Protein AF-A0A486XPJ8-F1 (afdb_monomer_lite)

Secondary structure (DSSP, 8-state):
--HHHHHHHHHHHHHHHHTT----HHHHHHHHHHHHHHHHHHHT-S-HHHHHHHHHHHHHHHHHHHHHHHHHHHHHT--HHHHHHHHH-GGGS-HHHHHHHHHHHHHHHHHHHHHHHHHHHHHS----------------------

Structure (mmCIF, N/CA/C/O backbone):
data_AF-A0A486XPJ8-F1
#
_entry.id   AF-A0A486XPJ8-F1
#
loop_
_atom_site.group_PDB
_atom_site.id
_atom_site.type_symbol
_atom_site.label_atom_id
_atom_site.label_alt_id
_atom_site.label_comp_id
_atom_site.label_asym_id
_atom_site.label_entity_id
_atom_site.label_seq_id
_atom_site.pdbx_PDB_ins_code
_atom_site.Cartn_x
_atom_site.Cartn_y
_atom_site.Cartn_z
_atom_site.occupancy
_atom_site.B_iso_or_equiv
_atom_site.auth_seq_id
_atom_site.auth_comp_id
_atom_site.auth_asym_id
_atom_site.auth_atom_id
_atom_site.pdbx_PDB_model_num
ATOM 1 N N . MET A 1 1 ? -3.575 -7.584 -18.440 1.00 65.81 1 MET A N 1
ATOM 2 C CA . MET A 1 1 ? -3.796 -6.406 -17.587 1.00 65.81 1 MET A CA 1
ATOM 3 C C . MET A 1 1 ? -2.500 -5.615 -17.529 1.00 65.81 1 MET A C 1
ATOM 5 O O . MET A 1 1 ? -1.444 -6.205 -17.283 1.00 65.81 1 MET A O 1
ATOM 9 N N . SER A 1 2 ? -2.566 -4.337 -17.886 1.00 83.31 2 SER A N 1
ATOM 10 C CA . SER A 1 2 ? -1.445 -3.395 -17.841 1.00 83.31 2 SER A CA 1
ATOM 11 C C . SER A 1 2 ? -1.177 -2.932 -16.407 1.00 83.31 2 SER A C 1
ATOM 13 O O . SER A 1 2 ? -2.075 -2.964 -15.570 1.00 83.31 2 SER A O 1
ATOM 15 N N . LEU A 1 3 ? 0.044 -2.464 -16.129 1.00 81.75 3 LEU A N 1
ATOM 16 C CA . LEU A 1 3 ? 0.409 -1.949 -14.803 1.00 81.75 3 LEU A CA 1
ATOM 17 C C . LEU A 1 3 ? -0.470 -0.752 -14.388 1.00 81.75 3 LEU A C 1
ATOM 19 O O . LEU A 1 3 ? -0.813 -0.600 -13.221 1.00 81.75 3 LEU A O 1
ATOM 23 N N . LYS A 1 4 ? -0.902 0.053 -15.365 1.00 84.62 4 LYS A N 1
ATOM 24 C CA . LYS A 1 4 ? -1.815 1.181 -15.153 1.00 84.62 4 LYS A CA 1
ATOM 25 C C . LYS A 1 4 ? -3.211 0.739 -14.713 1.00 84.62 4 LYS A C 1
ATOM 27 O O . LYS A 1 4 ? -3.784 1.342 -13.813 1.00 84.62 4 LYS A O 1
ATOM 32 N N . GLU A 1 5 ? -3.753 -0.306 -15.334 1.00 87.50 5 GLU A N 1
ATOM 33 C CA . GLU A 1 5 ? -5.052 -0.868 -14.940 1.00 87.50 5 GLU A CA 1
ATOM 34 C C . GLU A 1 5 ? -4.993 -1.444 -13.520 1.00 87.50 5 GLU A C 1
ATOM 36 O O . GLU A 1 5 ? -5.915 -1.234 -12.739 1.00 87.50 5 GLU A O 1
ATOM 41 N N . GLU A 1 6 ? -3.894 -2.111 -13.159 1.00 85.50 6 GLU A N 1
ATOM 42 C CA . GLU A 1 6 ? -3.689 -2.624 -11.797 1.00 85.50 6 GLU A CA 1
ATOM 43 C C . GLU A 1 6 ? -3.560 -1.492 -10.770 1.00 85.50 6 GLU A C 1
ATOM 45 O O . GLU A 1 6 ? -4.169 -1.556 -9.706 1.00 85.50 6 GLU A O 1
ATOM 50 N N . CYS A 1 7 ? -2.835 -0.421 -11.109 1.00 86.88 7 CYS A N 1
ATOM 51 C CA . CYS A 1 7 ? -2.720 0.787 -10.289 1.00 86.88 7 CYS A CA 1
ATOM 52 C C . CYS A 1 7 ? -4.092 1.423 -10.001 1.00 86.88 7 CYS A C 1
ATOM 54 O O . CYS A 1 7 ? -4.377 1.819 -8.868 1.00 86.88 7 CYS A O 1
ATOM 56 N N . GLN A 1 8 ? -4.954 1.505 -11.020 1.00 88.50 8 GLN A N 1
ATOM 57 C CA . GLN A 1 8 ? -6.312 2.037 -10.879 1.00 88.50 8 GLN A CA 1
ATOM 58 C C . GLN A 1 8 ? -7.195 1.122 -10.034 1.00 88.50 8 GLN A C 1
ATOM 60 O O . GLN A 1 8 ? -7.828 1.600 -9.102 1.00 88.50 8 GLN A O 1
ATOM 65 N N . GLN A 1 9 ? -7.184 -0.188 -10.289 1.00 88.44 9 GLN A N 1
ATOM 66 C CA . GLN A 1 9 ? -7.954 -1.143 -9.485 1.00 88.44 9 GLN A CA 1
ATOM 67 C C . GLN A 1 9 ? -7.555 -1.110 -8.011 1.00 88.44 9 GLN A C 1
ATOM 69 O O . GLN A 1 9 ? -8.418 -1.148 -7.135 1.00 88.44 9 GLN A O 1
ATOM 74 N N . LEU A 1 10 ? -6.254 -1.016 -7.738 1.00 87.94 10 LEU A N 1
ATOM 75 C CA . LEU A 1 10 ? -5.750 -0.929 -6.378 1.00 87.94 10 LEU A CA 1
ATOM 76 C C . LEU A 1 10 ? -6.178 0.384 -5.703 1.00 87.94 10 LEU A C 1
ATOM 78 O O . LEU A 1 10 ? -6.624 0.363 -4.558 1.00 87.94 10 LEU A O 1
ATOM 82 N N . SER A 1 11 ? -6.106 1.506 -6.426 1.00 88.75 11 SER A N 1
ATOM 83 C CA . SER A 1 11 ? -6.591 2.804 -5.935 1.00 88.75 11 SER A CA 1
ATOM 84 C C . SER A 1 11 ? -8.091 2.768 -5.629 1.00 88.75 11 SER A C 1
ATOM 86 O O . SER A 1 11 ? -8.510 3.209 -4.564 1.00 88.75 11 SER A O 1
ATOM 88 N N . ASP A 1 12 ? -8.894 2.182 -6.518 1.00 89.81 12 ASP A N 1
ATOM 89 C CA . ASP A 1 12 ? -10.340 2.051 -6.332 1.00 89.81 12 ASP A CA 1
ATOM 90 C C . ASP A 1 12 ? -10.680 1.211 -5.096 1.00 89.81 12 ASP A C 1
ATOM 92 O O . ASP A 1 12 ? -11.645 1.503 -4.392 1.00 89.81 12 ASP A O 1
ATOM 96 N N . LEU A 1 13 ? -9.906 0.160 -4.812 1.00 88.00 13 LEU A N 1
ATOM 97 C CA . LEU A 1 13 ? -10.116 -0.670 -3.627 1.00 88.00 13 LEU A CA 1
ATOM 98 C C . LEU A 1 13 ? -9.824 0.080 -2.330 1.00 88.00 13 LEU A C 1
ATOM 100 O O . LEU A 1 13 ? -10.617 -0.023 -1.393 1.00 88.00 13 LEU A O 1
ATOM 104 N N . PHE A 1 14 ? -8.728 0.842 -2.277 1.00 86.19 14 PHE A N 1
ATOM 105 C CA . PHE A 1 14 ? -8.427 1.685 -1.119 1.00 86.19 14 PHE A CA 1
ATOM 106 C C . PHE A 1 14 ? -9.503 2.745 -0.905 1.00 86.19 14 PHE A C 1
ATOM 108 O O . PHE A 1 14 ? -9.981 2.908 0.218 1.00 86.19 14 PHE A O 1
ATOM 115 N N . HIS A 1 15 ? -9.963 3.372 -1.985 1.00 89.56 15 HIS A N 1
ATOM 116 C CA . HIS A 1 15 ? -11.000 4.385 -1.908 1.00 89.56 15 HIS A CA 1
ATOM 117 C C . HIS A 1 15 ? -12.322 3.821 -1.373 1.00 89.56 15 HIS A C 1
ATOM 119 O O . HIS A 1 15 ? -12.897 4.358 -0.430 1.00 89.56 15 HIS A O 1
ATOM 125 N N . ARG A 1 16 ? -12.772 2.672 -1.895 1.00 89.25 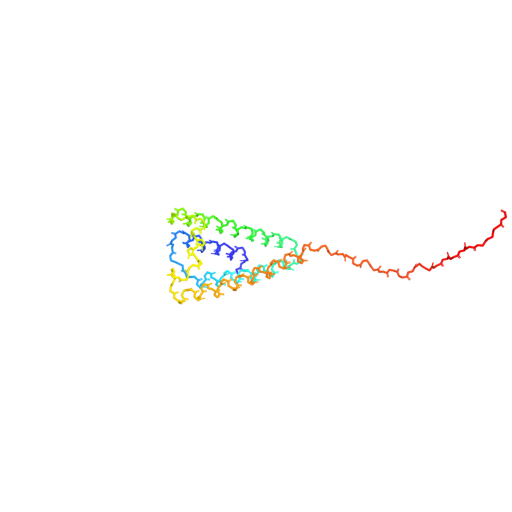16 ARG A N 1
ATOM 126 C CA . ARG A 1 16 ? -13.979 1.989 -1.392 1.00 89.25 16 ARG A CA 1
ATOM 127 C C . ARG A 1 16 ? -13.868 1.637 0.088 1.00 89.25 16 ARG A C 1
ATOM 129 O O . ARG A 1 16 ? -14.842 1.775 0.826 1.00 89.25 16 ARG A O 1
ATOM 136 N N . ALA A 1 17 ? -12.690 1.194 0.525 1.00 85.88 17 ALA A N 1
ATOM 137 C CA . ALA A 1 17 ? -12.434 0.917 1.933 1.00 85.88 17 ALA A CA 1
ATOM 138 C C . ALA A 1 17 ? -12.551 2.186 2.789 1.00 85.88 17 ALA A C 1
ATOM 140 O O . ALA A 1 17 ? -13.167 2.154 3.853 1.00 85.88 17 ALA A O 1
ATOM 141 N N . ALA A 1 18 ? -12.005 3.307 2.308 1.00 86.50 18 ALA A N 1
ATOM 142 C CA . ALA A 1 18 ? -12.078 4.604 2.974 1.00 86.50 18 ALA A CA 1
ATOM 143 C C . ALA A 1 18 ? -13.510 5.162 3.044 1.00 86.50 18 ALA A C 1
ATOM 145 O O . ALA A 1 18 ? -13.870 5.803 4.026 1.00 86.50 18 ALA A O 1
ATOM 146 N N . GLU A 1 19 ? -14.355 4.855 2.058 1.00 89.62 19 GLU A N 1
ATOM 147 C CA . GLU A 1 19 ? -15.795 5.152 2.080 1.00 89.62 19 GLU A CA 1
ATOM 148 C C . GLU A 1 19 ? -16.603 4.238 3.027 1.00 89.62 19 GLU A C 1
ATOM 150 O O . GLU A 1 19 ? -17.824 4.371 3.135 1.00 89.62 19 GLU A O 1
ATOM 155 N N . GLY A 1 20 ? -15.953 3.294 3.715 1.00 81.81 20 GLY A N 1
ATOM 156 C CA . GLY A 1 20 ? -16.600 2.373 4.650 1.00 81.81 20 GLY A CA 1
ATOM 157 C C . GLY A 1 20 ? -17.295 1.187 3.979 1.00 81.81 20 GLY A C 1
ATOM 158 O O . GLY A 1 20 ? -18.106 0.507 4.615 1.00 81.81 20 GLY A O 1
ATOM 159 N N . GLN A 1 21 ? -17.000 0.913 2.705 1.00 86.69 21 GLN A N 1
ATOM 160 C CA . GLN A 1 21 ? -17.503 -0.283 2.035 1.00 86.69 21 GLN A CA 1
ATOM 161 C C . GLN A 1 21 ? -16.780 -1.532 2.552 1.00 86.69 21 GLN A C 1
ATOM 163 O O . GLN A 1 21 ? -15.594 -1.506 2.885 1.00 86.69 21 GLN A O 1
ATOM 168 N N . SER A 1 22 ? -17.495 -2.658 2.590 1.00 82.56 22 SER A N 1
ATOM 169 C CA . SER A 1 22 ? -16.883 -3.943 2.925 1.00 82.56 22 SER A CA 1
ATOM 170 C C . SER A 1 22 ? -15.898 -4.343 1.829 1.00 82.56 22 SER A C 1
ATOM 172 O O . SER A 1 22 ? -16.273 -4.485 0.664 1.00 82.56 22 SER A O 1
ATOM 174 N N . ILE A 1 23 ? -14.642 -4.525 2.223 1.00 83.38 23 ILE A N 1
ATOM 175 C CA . ILE A 1 23 ? -13.564 -4.997 1.362 1.00 83.38 23 ILE A CA 1
ATOM 176 C C . ILE A 1 23 ? -12.939 -6.262 1.946 1.00 83.38 23 ILE A C 1
ATOM 178 O O . ILE A 1 23 ? -12.892 -6.451 3.164 1.00 83.38 23 ILE A O 1
ATOM 182 N N . ASP A 1 24 ? -12.426 -7.118 1.069 1.00 83.75 24 ASP A N 1
ATOM 183 C CA . ASP A 1 24 ? -11.590 -8.242 1.470 1.00 83.75 24 ASP A CA 1
ATOM 184 C C . ASP A 1 24 ? -10.148 -7.749 1.659 1.00 83.75 24 ASP A C 1
ATOM 186 O O . ASP A 1 24 ? -9.422 -7.491 0.696 1.00 83.75 24 ASP A O 1
ATOM 190 N N . LEU A 1 25 ? -9.733 -7.609 2.920 1.00 78.06 25 LEU A N 1
ATOM 191 C CA . LEU A 1 25 ? -8.383 -7.171 3.272 1.00 78.06 25 LEU A CA 1
ATOM 192 C C . LEU A 1 25 ? -7.307 -8.093 2.687 1.00 78.06 25 LEU A C 1
ATOM 194 O O . LEU A 1 25 ? -6.284 -7.600 2.216 1.00 78.06 25 LEU A O 1
ATOM 198 N N . GLN A 1 26 ? -7.527 -9.411 2.666 1.00 82.19 26 GLN A N 1
ATOM 199 C CA . GLN A 1 26 ? -6.552 -10.349 2.105 1.00 82.19 26 GLN A CA 1
ATOM 200 C C . GLN A 1 26 ? -6.400 -10.143 0.601 1.00 82.19 26 GLN A C 1
ATOM 202 O O . GLN A 1 26 ? -5.277 -10.149 0.092 1.00 82.19 26 GLN A O 1
ATOM 207 N N . GLN A 1 27 ? -7.507 -9.895 -0.102 1.00 83.88 27 GLN A N 1
ATOM 208 C CA . GLN A 1 27 ? -7.473 -9.560 -1.522 1.00 83.88 27 GLN A CA 1
ATOM 209 C C . GLN A 1 27 ? -6.707 -8.255 -1.774 1.00 83.88 27 GLN A C 1
ATOM 211 O O . GLN A 1 27 ? -5.843 -8.222 -2.653 1.00 83.88 27 GLN A O 1
ATOM 216 N N . VAL A 1 28 ? -6.981 -7.201 -1.000 1.00 83.81 28 VAL A N 1
ATOM 217 C CA . VAL A 1 28 ? -6.287 -5.908 -1.128 1.00 83.81 28 VAL A CA 1
ATOM 218 C C . VAL A 1 28 ? -4.786 -6.074 -0.896 1.00 83.81 28 VAL A C 1
ATOM 220 O O . VAL A 1 28 ? -3.979 -5.572 -1.683 1.00 83.81 28 VAL A O 1
ATOM 223 N N . PHE A 1 29 ? -4.390 -6.836 0.126 1.00 84.12 29 PHE A N 1
ATOM 224 C CA . PHE A 1 29 ? -2.981 -7.119 0.391 1.00 84.12 29 PHE A CA 1
ATOM 225 C C . PHE A 1 29 ? -2.326 -7.928 -0.731 1.00 84.12 29 PHE A C 1
ATOM 227 O O . PHE A 1 29 ? -1.239 -7.568 -1.185 1.00 84.12 29 PHE A O 1
ATOM 234 N N . ALA A 1 30 ? -2.981 -8.981 -1.223 1.00 85.44 30 ALA A N 1
ATOM 23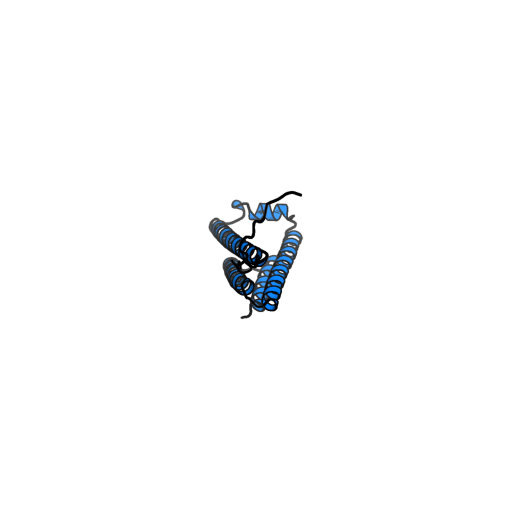5 C CA . ALA A 1 30 ? -2.455 -9.797 -2.313 1.00 85.44 30 ALA A CA 1
ATOM 236 C C . ALA A 1 30 ? -2.253 -8.974 -3.596 1.00 85.44 30 ALA A C 1
ATOM 238 O O . ALA A 1 30 ? -1.195 -9.055 -4.224 1.00 85.44 30 ALA A O 1
ATOM 239 N N . GLN A 1 31 ? -3.228 -8.134 -3.949 1.00 86.44 31 GLN A N 1
ATOM 240 C CA . GLN A 1 31 ? -3.138 -7.260 -5.117 1.00 86.44 31 GLN A CA 1
ATOM 241 C C . GLN A 1 31 ? -2.078 -6.169 -4.948 1.00 86.44 31 GLN A C 1
ATOM 243 O O . GLN A 1 31 ? -1.343 -5.894 -5.893 1.00 86.44 31 GLN A O 1
ATOM 248 N N . SER A 1 32 ? -1.932 -5.611 -3.742 1.00 85.19 32 SER A N 1
ATOM 249 C CA . SER A 1 32 ? -0.862 -4.655 -3.429 1.00 85.19 32 SER A CA 1
ATOM 250 C C . SER A 1 32 ? 0.519 -5.272 -3.653 1.00 85.19 32 SER A C 1
ATOM 252 O O . SER A 1 32 ? 1.360 -4.688 -4.333 1.00 85.19 32 SER A O 1
ATOM 254 N N . LEU A 1 33 ? 0.754 -6.477 -3.122 1.00 85.69 33 LEU A N 1
ATOM 255 C CA . LEU A 1 33 ? 2.033 -7.176 -3.277 1.00 85.69 33 LEU A CA 1
ATOM 256 C C . LEU A 1 33 ? 2.320 -7.516 -4.741 1.00 85.69 33 LEU A C 1
ATOM 258 O O . LEU A 1 33 ? 3.432 -7.288 -5.216 1.00 85.69 33 LEU A O 1
ATOM 262 N N . GLN A 1 34 ? 1.317 -8.010 -5.470 1.00 87.25 34 GLN A N 1
ATOM 263 C CA . GLN A 1 34 ? 1.451 -8.293 -6.897 1.00 87.25 34 GLN A CA 1
ATOM 264 C C . GLN A 1 34 ? 1.802 -7.026 -7.686 1.00 87.25 34 GLN A C 1
ATOM 266 O O . GLN A 1 34 ? 2.715 -7.056 -8.513 1.00 87.25 34 GLN A O 1
ATOM 271 N N . PHE A 1 35 ? 1.115 -5.916 -7.411 1.00 87.25 35 PHE A N 1
ATOM 272 C CA . PHE A 1 35 ? 1.392 -4.635 -8.046 1.00 87.25 35 PHE A CA 1
ATOM 273 C C . PHE A 1 35 ? 2.830 -4.175 -7.774 1.00 87.25 35 PHE A C 1
ATOM 275 O O . PHE A 1 35 ? 3.548 -3.840 -8.715 1.00 87.25 35 PHE A O 1
ATOM 282 N N . PHE A 1 36 ? 3.292 -4.216 -6.518 1.00 85.38 36 PHE A N 1
ATOM 283 C CA . PHE A 1 36 ? 4.657 -3.807 -6.174 1.00 85.38 36 PHE A CA 1
ATOM 284 C C . PHE A 1 36 ? 5.72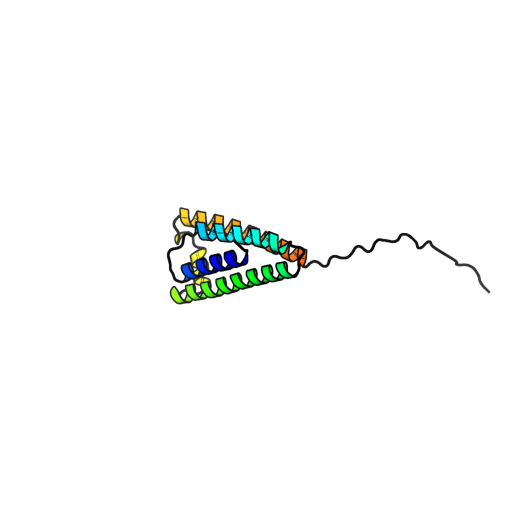6 -4.683 -6.831 1.00 85.38 36 PHE A C 1
ATOM 286 O O . PHE A 1 36 ? 6.737 -4.157 -7.296 1.00 85.38 36 PHE A O 1
ATOM 293 N N . GLU A 1 37 ? 5.512 -5.996 -6.930 1.00 85.75 37 GLU A N 1
ATOM 294 C CA . GLU A 1 37 ? 6.442 -6.875 -7.644 1.00 85.75 37 GLU A CA 1
ATOM 295 C C . GLU A 1 37 ? 6.501 -6.550 -9.140 1.00 85.75 37 GLU A C 1
ATOM 297 O O . GLU A 1 37 ? 7.591 -6.444 -9.704 1.00 85.75 37 GLU A O 1
ATOM 302 N N . ARG A 1 38 ? 5.360 -6.300 -9.794 1.00 86.06 38 ARG A N 1
ATOM 303 C CA . ARG A 1 38 ? 5.358 -5.887 -11.208 1.00 86.06 38 ARG A CA 1
ATOM 304 C C . ARG A 1 38 ? 5.992 -4.511 -11.400 1.00 86.06 38 ARG A C 1
ATOM 306 O O . ARG A 1 38 ? 6.781 -4.332 -12.326 1.00 86.06 38 ARG A O 1
ATOM 313 N N . LEU A 1 39 ? 5.727 -3.574 -10.494 1.00 84.88 39 LEU A N 1
ATOM 314 C CA . LEU A 1 39 ? 6.346 -2.253 -10.492 1.00 84.88 39 LEU A CA 1
ATOM 315 C C . LEU A 1 39 ? 7.875 -2.345 -10.363 1.00 84.88 39 LEU A C 1
ATOM 317 O O . LEU A 1 39 ? 8.591 -1.657 -11.087 1.00 84.88 39 LEU A O 1
ATOM 321 N N . LYS A 1 40 ? 8.394 -3.237 -9.506 1.00 83.19 40 LYS A N 1
ATOM 322 C CA . LYS A 1 40 ? 9.839 -3.513 -9.390 1.00 83.19 40 LYS A CA 1
ATOM 323 C C . LYS A 1 40 ? 10.447 -3.983 -10.713 1.00 83.19 40 LYS A C 1
ATOM 325 O O . LYS A 1 40 ? 11.588 -3.623 -10.999 1.00 83.19 40 LYS A O 1
ATOM 330 N N . VAL A 1 41 ? 9.729 -4.791 -11.497 1.00 83.44 41 VAL A N 1
ATOM 331 C CA . VAL A 1 41 ? 10.199 -5.244 -12.817 1.00 83.44 41 VAL A CA 1
ATOM 332 C C . VAL A 1 41 ? 10.244 -4.078 -13.804 1.00 83.44 41 VAL A C 1
ATOM 334 O O . VAL A 1 41 ? 11.287 -3.848 -14.406 1.00 83.44 41 VAL A O 1
ATOM 337 N N . GLU A 1 42 ? 9.165 -3.302 -13.912 1.00 81.94 42 GLU A N 1
ATOM 338 C CA . GLU A 1 42 ? 9.082 -2.169 -14.850 1.00 81.94 42 GLU A CA 1
ATOM 339 C C . GLU A 1 42 ? 10.078 -1.046 -14.510 1.00 81.94 42 GLU A C 1
ATOM 341 O O . GLU A 1 42 ? 10.596 -0.373 -15.396 1.00 81.94 42 GLU A O 1
ATOM 346 N N . LEU A 1 43 ? 10.427 -0.861 -13.233 1.00 78.06 43 LEU A N 1
ATOM 347 C CA . LEU A 1 43 ? 11.457 0.105 -12.838 1.00 78.06 43 LEU A CA 1
ATOM 348 C C . LEU A 1 43 ? 12.871 -0.310 -13.261 1.00 78.06 43 LEU A C 1
ATOM 350 O O . LEU A 1 43 ? 13.715 0.556 -13.491 1.00 78.06 43 LEU A O 1
ATOM 354 N N . LYS A 1 44 ? 13.132 -1.616 -13.380 1.00 76.81 44 LYS A N 1
ATOM 355 C CA . LYS A 1 44 ? 14.412 -2.154 -13.865 1.00 76.81 44 LYS A CA 1
ATOM 356 C C . LYS A 1 44 ? 14.526 -2.138 -15.390 1.00 76.81 44 LYS A C 1
ATOM 358 O O . LYS A 1 44 ? 15.595 -2.459 -15.902 1.00 76.81 44 LYS A O 1
ATOM 363 N N . GLU A 1 45 ? 13.460 -1.772 -16.097 1.00 73.69 45 GLU A N 1
ATOM 364 C CA . GLU A 1 45 ? 13.438 -1.694 -17.554 1.00 73.69 45 GLU A CA 1
ATOM 365 C C . GLU A 1 45 ? 14.426 -0.637 -18.069 1.00 73.69 45 GLU A C 1
ATOM 367 O O . GLU A 1 45 ? 14.614 0.425 -17.459 1.00 73.69 45 GLU A O 1
ATOM 372 N N . GLU A 1 46 ? 15.074 -0.924 -19.198 1.00 68.19 46 GLU A N 1
ATOM 373 C CA . GLU A 1 46 ? 16.068 -0.028 -19.798 1.00 68.19 46 GLU A CA 1
ATOM 374 C C . GLU A 1 46 ? 15.413 1.175 -20.488 1.00 68.19 46 GLU A C 1
ATOM 376 O O . GLU A 1 46 ? 16.032 2.236 -20.568 1.00 68.19 46 GLU A O 1
ATOM 381 N N . ASP A 1 47 ? 14.152 1.041 -20.920 1.00 80.62 47 ASP A N 1
ATOM 382 C CA . ASP A 1 47 ? 13.366 2.117 -21.528 1.00 80.62 47 ASP A CA 1
ATOM 383 C C . ASP A 1 47 ? 13.063 3.241 -20.508 1.00 80.62 47 ASP A C 1
ATOM 385 O O . ASP A 1 47 ? 12.245 3.059 -19.593 1.00 80.62 47 ASP A O 1
ATOM 389 N N . PRO A 1 48 ? 13.649 4.446 -20.678 1.00 79.12 48 PRO A N 1
ATOM 390 C CA . PRO A 1 48 ? 13.440 5.567 -19.767 1.00 79.12 48 PRO A CA 1
ATOM 391 C C . PRO A 1 48 ? 11.981 6.022 -19.689 1.00 79.12 48 PRO A C 1
ATOM 393 O O . PRO A 1 48 ? 11.550 6.514 -18.646 1.00 79.12 48 PRO A O 1
ATOM 396 N N . LYS A 1 49 ? 11.208 5.860 -20.772 1.00 81.56 49 LYS A N 1
ATOM 397 C CA . LYS A 1 49 ? 9.810 6.291 -20.812 1.00 81.56 49 LYS A CA 1
ATOM 398 C C . LYS A 1 49 ? 8.942 5.398 -19.930 1.00 81.56 49 LYS A C 1
ATOM 400 O O . LYS A 1 49 ? 8.203 5.911 -19.092 1.00 81.56 49 LYS A O 1
ATOM 405 N N . ARG A 1 50 ? 9.079 4.076 -20.063 1.00 79.00 50 ARG A N 1
ATOM 406 C CA . ARG A 1 50 ? 8.368 3.102 -19.214 1.00 79.00 50 ARG A CA 1
ATOM 407 C C . ARG A 1 50 ? 8.747 3.243 -17.749 1.00 79.00 50 ARG A C 1
ATOM 409 O O . ARG A 1 50 ? 7.879 3.231 -16.880 1.00 79.00 50 ARG A O 1
ATOM 416 N N . ARG A 1 51 ? 10.029 3.482 -17.476 1.00 82.19 51 ARG A N 1
ATOM 417 C CA . ARG A 1 51 ? 10.504 3.767 -16.121 1.00 82.19 51 ARG A CA 1
ATOM 418 C C . ARG A 1 51 ? 9.850 5.018 -15.536 1.00 82.19 51 ARG A C 1
ATOM 420 O O . ARG A 1 51 ? 9.421 5.010 -14.386 1.00 82.19 51 ARG A O 1
ATOM 427 N N . GLN A 1 52 ? 9.756 6.096 -16.312 1.00 83.75 52 GLN A N 1
ATOM 428 C CA . GLN A 1 52 ? 9.126 7.331 -15.852 1.00 83.75 52 GLN A CA 1
ATOM 429 C C . GLN A 1 52 ? 7.618 7.161 -15.624 1.00 83.75 52 GLN A C 1
ATOM 431 O O . GLN A 1 52 ? 7.088 7.694 -14.651 1.00 83.75 52 GLN A O 1
ATOM 436 N N . GLU A 1 53 ? 6.942 6.372 -16.462 1.00 84.81 53 GLU A N 1
ATOM 437 C CA . GLU A 1 53 ? 5.544 5.977 -16.254 1.00 84.81 53 GLU A CA 1
ATOM 438 C C . GLU A 1 53 ? 5.376 5.164 -14.957 1.00 84.81 53 GLU A C 1
ATOM 440 O O . GLU A 1 53 ? 4.468 5.444 -14.175 1.00 84.81 53 GLU A O 1
ATOM 445 N N . ALA A 1 54 ? 6.282 4.226 -14.666 1.00 83.56 54 ALA A N 1
ATOM 446 C CA . ALA A 1 54 ? 6.290 3.465 -13.414 1.00 83.56 54 ALA A CA 1
ATOM 447 C C . ALA A 1 54 ? 6.465 4.362 -12.175 1.00 83.56 54 ALA A C 1
ATOM 449 O O . ALA A 1 54 ? 5.724 4.230 -11.200 1.00 83.56 54 ALA A O 1
ATOM 450 N N . ILE A 1 55 ? 7.388 5.328 -12.222 1.00 84.06 55 ILE A N 1
ATOM 451 C CA . ILE A 1 55 ? 7.571 6.308 -11.138 1.00 84.06 55 ILE A CA 1
ATOM 452 C C . ILE A 1 55 ? 6.314 7.171 -10.960 1.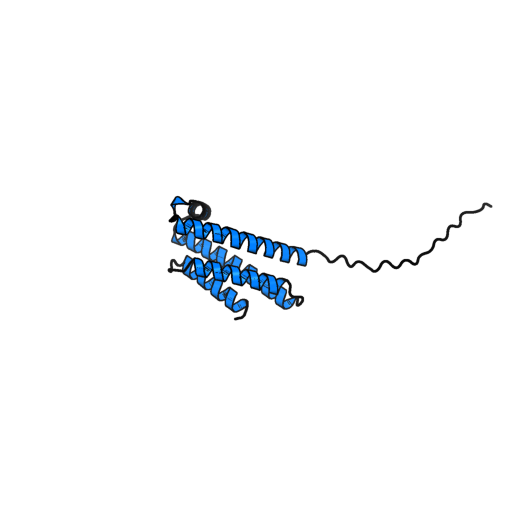00 84.06 55 ILE A C 1
ATOM 454 O O . ILE A 1 55 ? 5.901 7.430 -9.829 1.00 84.06 55 ILE A O 1
ATOM 458 N N . ALA A 1 56 ? 5.684 7.603 -12.055 1.00 86.69 56 ALA A N 1
ATOM 459 C CA . ALA A 1 56 ? 4.453 8.385 -11.994 1.00 86.69 56 ALA A CA 1
ATOM 460 C C . ALA A 1 56 ? 3.313 7.605 -11.317 1.00 86.69 56 ALA A C 1
ATOM 462 O O . ALA A 1 56 ? 2.641 8.160 -10.450 1.00 86.69 56 ALA A O 1
ATOM 463 N N . MET A 1 57 ? 3.154 6.316 -11.635 1.00 85.62 57 MET A N 1
ATOM 464 C CA . MET A 1 57 ? 2.155 5.450 -10.993 1.00 85.62 57 MET A CA 1
ATOM 465 C C . MET A 1 57 ? 2.411 5.274 -9.491 1.00 85.62 57 MET A C 1
ATOM 467 O O . MET A 1 57 ? 1.475 5.312 -8.695 1.00 85.62 57 MET A O 1
ATOM 471 N N . LEU A 1 58 ? 3.676 5.149 -9.074 1.00 83.69 58 LEU A N 1
ATOM 472 C CA . LEU A 1 58 ? 4.024 5.089 -7.652 1.00 83.69 58 LEU A CA 1
ATOM 473 C C . LEU A 1 58 ? 3.609 6.368 -6.910 1.00 83.69 58 LEU A C 1
ATOM 475 O O . LEU A 1 58 ? 3.045 6.302 -5.817 1.00 83.69 58 LEU A O 1
ATOM 479 N N . MET A 1 59 ? 3.870 7.534 -7.509 1.00 86.06 59 MET A N 1
ATOM 480 C CA . MET A 1 59 ? 3.454 8.816 -6.936 1.00 86.06 59 MET A CA 1
ATOM 481 C C . MET A 1 59 ? 1.930 8.958 -6.891 1.00 86.06 59 MET A C 1
ATOM 483 O O . MET A 1 59 ? 1.405 9.502 -5.923 1.00 86.06 59 MET A O 1
ATOM 487 N N . GLU A 1 60 ? 1.219 8.464 -7.905 1.00 87.94 60 GLU A N 1
ATOM 488 C CA . GLU A 1 60 ? -0.244 8.496 -7.958 1.00 87.94 60 GLU A CA 1
ATOM 489 C C . GLU A 1 60 ? -0.869 7.694 -6.810 1.00 87.94 60 GLU A C 1
ATOM 491 O O . GLU A 1 60 ? -1.682 8.238 -6.062 1.00 87.94 60 GLU A O 1
ATOM 496 N N . ILE A 1 61 ? -0.415 6.455 -6.586 1.00 86.00 61 ILE A N 1
ATOM 497 C CA . ILE A 1 61 ? -0.881 5.630 -5.459 1.00 86.00 61 ILE A CA 1
ATOM 498 C C . ILE A 1 61 ? -0.586 6.310 -4.127 1.00 86.00 61 ILE A C 1
ATOM 500 O O . ILE A 1 61 ? -1.461 6.377 -3.269 1.00 86.00 61 ILE A O 1
ATOM 504 N N . TYR A 1 62 ? 0.616 6.860 -3.953 1.00 85.75 62 TYR A N 1
ATOM 505 C CA . TYR A 1 62 ? 0.968 7.567 -2.723 1.00 85.75 62 TYR A CA 1
ATOM 506 C C . TYR A 1 62 ? 0.023 8.747 -2.443 1.00 85.75 62 TYR A C 1
ATOM 508 O O . TYR A 1 62 ? -0.446 8.923 -1.318 1.00 85.75 62 TYR A O 1
ATOM 516 N N . GLN A 1 63 ? -0.312 9.530 -3.473 1.00 89.38 63 GLN A N 1
ATOM 517 C CA . GLN A 1 63 ? -1.264 10.634 -3.343 1.00 89.38 63 GLN A CA 1
ATOM 518 C C . GLN A 1 63 ? -2.683 10.147 -3.028 1.00 89.38 63 GLN A C 1
ATOM 520 O O . GLN A 1 63 ? -3.373 10.788 -2.234 1.00 89.38 63 GLN A O 1
ATOM 525 N N . HIS A 1 64 ? -3.124 9.031 -3.613 1.00 89.00 64 HIS A N 1
ATOM 526 C CA . HIS A 1 64 ? -4.415 8.425 -3.279 1.00 89.00 64 HIS A CA 1
ATOM 527 C C . HIS A 1 64 ? -4.452 7.936 -1.832 1.00 89.00 64 HIS A C 1
ATOM 529 O O . HIS A 1 64 ? -5.361 8.321 -1.104 1.00 89.00 64 HIS A O 1
ATOM 535 N N . MET A 1 65 ? -3.417 7.235 -1.361 1.00 86.88 65 MET A N 1
ATOM 536 C CA . MET A 1 65 ? -3.352 6.780 0.033 1.00 86.88 65 MET A CA 1
ATOM 537 C C . MET A 1 65 ? -3.417 7.944 1.031 1.00 86.88 65 MET A C 1
ATOM 539 O O . MET A 1 65 ? -4.108 7.837 2.043 1.00 86.88 65 MET A O 1
ATOM 543 N N . ILE A 1 66 ? -2.755 9.076 0.752 1.00 89.94 66 ILE A N 1
ATOM 544 C CA . ILE A 1 66 ? -2.849 10.273 1.610 1.00 89.94 66 ILE A CA 1
ATOM 545 C C . ILE A 1 66 ? -4.280 10.816 1.638 1.00 89.94 66 ILE A C 1
ATOM 547 O O . ILE A 1 66 ? -4.781 11.179 2.701 1.00 89.94 66 ILE A O 1
ATOM 551 N N . LYS A 1 67 ? -4.936 10.910 0.476 1.00 92.44 67 LYS A N 1
ATOM 552 C CA . LYS A 1 67 ? -6.315 11.408 0.387 1.00 92.44 67 LYS A CA 1
ATOM 553 C C . LYS A 1 67 ? -7.283 10.495 1.131 1.00 92.44 67 LYS A C 1
ATOM 555 O O . LYS A 1 67 ? -8.075 10.989 1.924 1.00 92.44 67 LYS A O 1
ATOM 560 N N . ASP A 1 68 ? -7.169 9.190 0.927 1.00 90.00 68 ASP A N 1
ATOM 561 C CA . ASP A 1 68 ? -8.017 8.200 1.585 1.00 90.00 68 ASP A CA 1
ATOM 562 C C . ASP A 1 68 ? -7.777 8.179 3.101 1.00 90.00 68 ASP A C 1
ATOM 564 O O . ASP A 1 68 ? -8.727 8.109 3.874 1.00 90.00 68 ASP A O 1
ATOM 568 N N . THR A 1 69 ? -6.531 8.355 3.556 1.00 89.94 69 THR A N 1
ATOM 569 C CA . THR A 1 69 ? -6.221 8.498 4.992 1.00 89.94 69 THR A CA 1
ATOM 570 C C . THR A 1 69 ? -6.917 9.720 5.595 1.00 89.94 69 THR A C 1
ATOM 572 O O . THR A 1 69 ? -7.502 9.626 6.675 1.00 89.94 69 THR A O 1
ATOM 575 N N . LYS A 1 70 ? -6.914 10.858 4.888 1.00 92.25 70 LYS A N 1
ATOM 576 C CA . LYS A 1 70 ? -7.639 12.060 5.328 1.00 92.25 70 LYS A CA 1
ATOM 577 C C . LYS A 1 70 ? -9.144 11.833 5.364 1.00 92.25 70 LYS A C 1
ATOM 579 O O . LYS A 1 70 ? -9.778 12.206 6.344 1.00 92.25 70 LYS A O 1
ATOM 584 N N . LEU A 1 71 ? -9.696 11.171 4.350 1.00 92.50 71 LEU A N 1
ATOM 585 C CA . LEU A 1 71 ? -11.113 10.815 4.312 1.00 92.50 71 LEU A CA 1
ATOM 586 C C . LEU A 1 71 ? -11.498 9.916 5.497 1.00 92.50 71 LEU A C 1
ATOM 588 O O . LEU A 1 71 ? -12.517 10.151 6.144 1.00 92.50 71 LEU A O 1
ATOM 592 N N . ILE A 1 72 ? -10.666 8.927 5.833 1.00 90.00 72 ILE A N 1
ATOM 593 C CA . ILE A 1 72 ? -10.869 8.079 7.015 1.00 90.00 72 ILE A CA 1
ATOM 594 C C . ILE A 1 72 ? -10.859 8.928 8.290 1.00 90.00 72 ILE A C 1
ATOM 596 O O . ILE A 1 72 ? -11.727 8.754 9.140 1.00 90.00 72 ILE A O 1
ATOM 600 N N . CYS A 1 73 ? -9.928 9.873 8.431 1.00 91.75 73 CYS A N 1
ATOM 601 C CA . CYS A 1 73 ? -9.879 10.779 9.584 1.00 91.75 73 CYS A CA 1
ATOM 602 C C . CYS A 1 73 ? -11.154 11.634 9.694 1.00 91.75 73 CYS A C 1
ATOM 604 O O . CYS A 1 73 ? -11.780 11.690 10.752 1.00 91.75 73 CYS A O 1
ATOM 606 N N . GLU A 1 74 ? -11.589 12.243 8.589 1.00 92.38 74 GLU A N 1
ATOM 607 C CA . GLU A 1 74 ? -12.801 13.069 8.528 1.00 92.38 74 GLU A CA 1
ATOM 608 C C . GLU A 1 74 ? -14.067 12.275 8.874 1.00 92.38 74 GLU A C 1
ATOM 610 O O . GLU A 1 74 ? -14.914 12.752 9.630 1.00 92.38 74 GLU A O 1
ATOM 615 N N . THR A 1 75 ? -14.192 11.054 8.353 1.00 91.12 75 THR A N 1
ATOM 616 C CA . THR A 1 75 ? -15.381 10.208 8.546 1.00 91.12 75 THR A CA 1
ATOM 617 C C . THR A 1 75 ? -15.419 9.533 9.914 1.00 91.12 75 THR A C 1
ATOM 619 O O . THR A 1 75 ? -16.491 9.397 10.502 1.00 91.12 75 THR A O 1
ATOM 622 N N . SER A 1 76 ? -14.265 9.131 10.450 1.00 89.81 76 SER A N 1
ATOM 623 C CA . SER A 1 76 ? -14.156 8.513 11.779 1.00 89.81 76 SER A CA 1
ATOM 624 C C . SER A 1 76 ? -14.119 9.528 12.924 1.00 89.81 76 SER A C 1
ATOM 626 O O . SER A 1 76 ? -14.319 9.152 14.080 1.00 89.81 76 SER A O 1
ATOM 628 N N . GLY A 1 77 ? -13.852 10.804 12.626 1.00 92.69 77 GLY A N 1
ATOM 629 C CA . GLY A 1 77 ? -13.606 11.842 13.626 1.00 92.69 77 GLY A CA 1
ATOM 630 C C . GLY A 1 77 ? -12.279 11.672 14.375 1.00 92.69 77 GLY A C 1
ATOM 631 O O . GLY A 1 77 ? -12.096 12.289 15.425 1.00 92.69 77 GLY A O 1
ATOM 632 N N . MET A 1 78 ? -11.373 10.828 13.869 1.00 93.12 78 MET A N 1
ATOM 633 C CA . MET A 1 78 ? -10.038 10.617 14.429 1.00 93.12 78 MET A CA 1
ATOM 634 C C . MET A 1 78 ? -9.016 11.552 13.782 1.00 93.12 78 MET A C 1
ATOM 636 O O . MET A 1 78 ? -9.120 11.886 12.604 1.00 93.12 78 MET A O 1
ATOM 640 N N . THR A 1 79 ? -7.984 11.936 14.531 1.00 94.19 79 THR A N 1
ATOM 641 C CA . THR A 1 79 ? -6.767 12.516 13.942 1.00 94.19 79 THR A CA 1
ATOM 642 C C . THR A 1 79 ? -5.879 11.425 13.343 1.00 94.19 79 THR A C 1
ATOM 644 O O . THR A 1 79 ? -6.038 10.243 13.657 1.00 94.19 79 THR A O 1
ATOM 647 N N . GLU A 1 80 ? -4.897 11.807 12.525 1.00 90.38 80 GLU A N 1
ATOM 648 C CA . GLU A 1 80 ? -3.928 10.855 11.968 1.00 90.38 80 GLU A CA 1
ATOM 649 C C . GLU A 1 80 ? -3.177 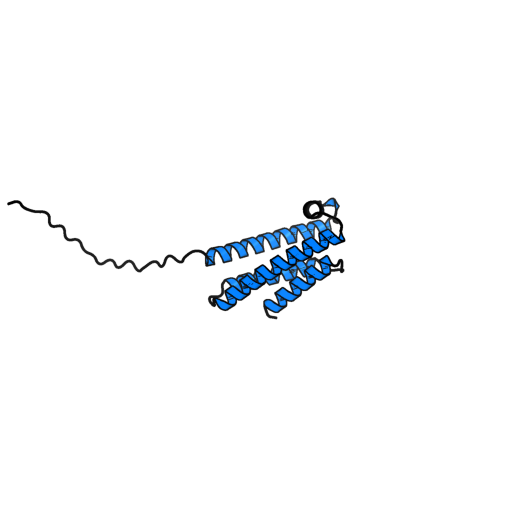10.097 13.080 1.00 90.38 80 GLU A C 1
ATOM 651 O O . GLU A 1 80 ? -3.013 8.882 13.001 1.00 90.38 80 GLU A O 1
ATOM 656 N N . GLU A 1 81 ? -2.795 10.766 14.173 1.00 93.75 81 GLU A N 1
ATOM 657 C CA . GLU A 1 81 ? -2.113 10.125 15.307 1.00 93.75 81 GLU A CA 1
ATOM 658 C C . GLU A 1 81 ? -3.011 9.121 16.034 1.00 93.75 81 GLU A C 1
ATOM 660 O O . GLU A 1 81 ? -2.551 8.066 16.485 1.00 93.75 81 GLU A O 1
ATOM 665 N N . GLN A 1 82 ? -4.300 9.439 16.153 1.00 92.69 82 GLN A N 1
ATOM 666 C CA . GLN A 1 82 ? -5.285 8.537 16.739 1.00 92.69 82 GLN A CA 1
ATOM 667 C C . GLN A 1 82 ? -5.526 7.330 15.838 1.00 92.69 82 GLN A C 1
ATOM 669 O O . GLN A 1 82 ? -5.594 6.213 16.343 1.00 92.69 82 GLN A O 1
ATOM 674 N N . LEU A 1 83 ? -5.588 7.536 14.521 1.00 90.62 83 LEU A N 1
ATOM 675 C CA . LEU A 1 83 ? -5.726 6.463 13.543 1.00 90.62 83 LEU A CA 1
ATOM 676 C C . LEU A 1 83 ? -4.516 5.518 13.576 1.00 90.62 83 LEU A C 1
ATOM 678 O O . LEU A 1 83 ? -4.687 4.300 13.596 1.00 90.62 83 LEU A O 1
ATOM 682 N N . VAL A 1 84 ? -3.298 6.063 13.667 1.00 91.19 84 VAL A N 1
ATOM 683 C CA . VAL A 1 84 ? -2.072 5.268 13.848 1.00 91.19 84 VAL A CA 1
ATOM 684 C C . VAL A 1 84 ? -2.130 4.486 15.159 1.00 91.19 84 VAL A C 1
ATOM 686 O O . VAL A 1 84 ? -1.948 3.272 15.158 1.00 91.19 84 VAL A O 1
ATOM 689 N N . SER A 1 85 ? -2.470 5.146 16.269 1.00 92.81 85 SER A N 1
ATOM 690 C CA . SER A 1 85 ? -2.590 4.487 17.578 1.00 92.81 85 SER A CA 1
ATOM 691 C C . SER A 1 85 ? -3.649 3.380 17.572 1.00 92.81 85 SER A C 1
ATOM 693 O O . SER A 1 85 ? -3.474 2.336 18.201 1.00 92.81 85 SER A O 1
ATOM 695 N N . PHE A 1 86 ? -4.747 3.588 16.843 1.00 91.56 86 PHE A N 1
ATOM 696 C CA . PHE A 1 86 ? -5.797 2.597 16.665 1.00 91.56 86 PHE A CA 1
ATOM 697 C C . PHE A 1 86 ? -5.287 1.381 15.885 1.00 91.56 86 PHE A C 1
ATOM 699 O O . PHE A 1 86 ? -5.524 0.249 16.308 1.00 91.56 86 PHE A O 1
ATOM 706 N N . ALA A 1 87 ? -4.566 1.612 14.785 1.00 88.81 87 ALA A N 1
ATOM 707 C CA . ALA A 1 87 ? -4.007 0.569 13.931 1.00 88.81 87 ALA A CA 1
ATOM 708 C C . ALA A 1 87 ? -2.871 -0.225 14.598 1.00 88.81 87 ALA A C 1
ATOM 710 O O . ALA A 1 87 ? -2.637 -1.375 14.236 1.00 88.81 87 ALA A O 1
ATOM 711 N N . GLU A 1 88 ? -2.167 0.359 15.570 1.00 91.00 88 GLU A N 1
ATOM 712 C CA . GLU A 1 88 ? -1.071 -0.302 16.289 1.00 91.00 88 GLU A CA 1
ATOM 713 C C . GLU A 1 88 ? -1.513 -1.035 17.560 1.00 91.00 88 GLU A C 1
ATOM 715 O O . GLU A 1 88 ? -0.724 -1.781 18.143 1.00 91.00 88 GLU A O 1
ATOM 720 N N . ASN A 1 89 ? -2.769 -0.876 17.980 1.00 91.62 89 ASN A N 1
ATOM 721 C CA . ASN A 1 89 ? -3.279 -1.545 19.165 1.00 91.62 89 ASN A CA 1
ATOM 722 C C . ASN A 1 89 ? -3.927 -2.906 18.820 1.00 91.62 89 ASN A C 1
ATOM 724 O O . ASN A 1 89 ? -5.013 -2.933 18.233 1.00 91.62 89 ASN A O 1
ATOM 728 N N . PRO A 1 90 ? -3.347 -4.044 19.255 1.00 91.50 90 PRO A N 1
ATOM 729 C CA . PRO A 1 90 ? -3.895 -5.372 18.979 1.00 91.50 90 PRO A CA 1
ATOM 730 C C . PRO A 1 90 ? -5.296 -5.593 19.554 1.00 91.50 90 PRO A C 1
ATOM 732 O O . PRO A 1 90 ? -6.039 -6.412 19.026 1.00 91.50 90 PRO A O 1
ATOM 735 N N . THR A 1 91 ? -5.688 -4.879 20.618 1.00 94.50 91 THR A N 1
ATOM 736 C CA . THR A 1 91 ? -7.004 -5.073 21.252 1.00 94.50 91 THR A CA 1
ATOM 737 C C . THR A 1 91 ? -8.162 -4.550 20.408 1.00 94.50 91 THR A C 1
ATOM 739 O O . THR A 1 91 ? -9.313 -4.854 20.708 1.00 94.50 91 THR A O 1
ATOM 742 N N . ASN A 1 92 ? -7.873 -3.750 19.379 1.00 91.56 92 ASN A N 1
ATOM 743 C CA . ASN A 1 92 ? -8.877 -3.226 18.456 1.00 91.56 92 ASN A CA 1
ATOM 744 C C . ASN A 1 92 ? -9.265 -4.238 17.369 1.00 91.56 92 ASN A C 1
ATOM 746 O O . ASN A 1 92 ? -10.203 -3.996 16.611 1.00 91.56 92 ASN A O 1
ATOM 750 N N . PHE A 1 93 ? -8.562 -5.370 17.297 1.00 90.56 93 PHE A N 1
ATOM 751 C CA . PHE A 1 93 ? -8.745 -6.397 16.283 1.00 90.56 93 PHE A CA 1
ATOM 752 C C . PHE A 1 93 ? -8.957 -7.759 16.944 1.00 90.56 93 PHE A C 1
ATOM 754 O O . PHE A 1 93 ? -8.508 -8.014 18.062 1.00 90.56 93 PHE A O 1
ATOM 761 N N . SER A 1 94 ? -9.626 -8.675 16.243 1.00 91.81 94 SER A N 1
ATOM 762 C CA . SER A 1 94 ? -9.584 -10.081 16.656 1.00 91.81 94 SER A CA 1
ATOM 763 C C . SER A 1 94 ? -8.157 -10.638 16.507 1.00 91.81 94 SER A C 1
ATOM 765 O O . SER A 1 94 ? -7.397 -10.139 15.671 1.00 91.81 94 SER A O 1
ATOM 767 N N . PRO A 1 95 ? -7.777 -11.691 17.256 1.00 91.88 95 PRO A N 1
ATOM 768 C CA . PRO A 1 95 ? -6.443 -12.284 17.145 1.00 91.88 95 PRO A CA 1
ATOM 769 C C . PRO A 1 95 ? -6.073 -12.691 15.712 1.00 91.88 95 PRO A C 1
ATOM 771 O O . PRO A 1 95 ? -4.959 -12.440 15.270 1.00 91.88 95 PRO A O 1
ATOM 774 N N . GLU A 1 96 ? -7.024 -13.256 14.965 1.00 88.69 96 GLU A N 1
ATOM 775 C CA . GLU A 1 96 ? -6.831 -13.657 13.567 1.00 88.69 96 GLU A CA 1
ATOM 776 C C . GLU A 1 96 ? -6.600 -12.450 12.647 1.00 88.69 96 GLU A C 1
ATOM 778 O O . GLU A 1 96 ? -5.656 -12.440 11.855 1.00 88.69 96 GLU A O 1
ATOM 783 N N . GLN A 1 97 ? -7.412 -11.397 12.792 1.00 85.81 97 GLN A N 1
ATOM 784 C CA . GLN A 1 97 ? -7.231 -10.153 12.040 1.00 85.81 97 GLN A CA 1
ATOM 785 C C . GLN A 1 97 ? -5.888 -9.502 12.364 1.00 85.81 97 GLN A C 1
ATOM 787 O O . GLN A 1 97 ? -5.185 -9.073 11.453 1.00 85.81 97 GLN A O 1
ATOM 792 N N . TRP A 1 98 ? -5.506 -9.466 13.642 1.00 92.06 98 TRP A N 1
ATOM 793 C CA . TRP A 1 98 ? -4.232 -8.903 14.067 1.00 92.06 98 TRP A CA 1
ATOM 794 C C . TRP A 1 98 ? -3.051 -9.646 13.445 1.00 92.06 98 TRP A C 1
ATOM 796 O O . TRP A 1 98 ? -2.185 -9.015 12.843 1.00 92.06 98 TRP A O 1
ATOM 806 N N . THR A 1 99 ? -3.041 -10.980 13.517 1.00 90.38 99 THR A N 1
ATOM 807 C CA . THR A 1 99 ? -2.007 -11.801 12.877 1.00 90.38 99 THR A CA 1
ATOM 808 C C . THR A 1 99 ? -1.941 -11.538 11.374 1.00 90.38 99 THR A C 1
ATOM 810 O O . THR A 1 99 ? -0.863 -11.251 10.855 1.00 90.38 99 THR A O 1
ATOM 813 N N . SER A 1 100 ? -3.084 -11.537 10.681 1.00 86.56 100 SER A N 1
ATOM 814 C CA . SER A 1 100 ? -3.128 -11.278 9.237 1.00 86.56 100 SER A CA 1
ATOM 815 C C . SER A 1 100 ? -2.615 -9.879 8.872 1.00 86.56 100 SER A C 1
ATOM 817 O O . SER A 1 100 ? -1.948 -9.721 7.847 1.00 86.56 100 SER A O 1
ATOM 819 N N . ILE A 1 101 ? -2.907 -8.861 9.689 1.00 86.88 101 ILE A N 1
ATOM 820 C CA . ILE A 1 101 ? -2.410 -7.491 9.501 1.00 86.88 101 ILE A CA 1
ATOM 821 C C . ILE A 1 101 ? -0.892 -7.447 9.691 1.00 86.88 101 ILE A C 1
ATOM 823 O O . ILE A 1 101 ? -0.202 -6.857 8.862 1.00 86.88 101 ILE A O 1
ATOM 827 N N . GLN A 1 102 ? -0.361 -8.082 10.739 1.00 90.75 102 GLN A N 1
ATOM 828 C CA . GLN A 1 102 ? 1.079 -8.094 11.016 1.00 90.75 102 GLN A CA 1
ATOM 829 C C . GLN A 1 102 ? 1.869 -8.787 9.902 1.00 90.75 102 GLN A C 1
ATOM 831 O O . GLN A 1 102 ? 2.822 -8.208 9.382 1.00 90.75 102 GLN A O 1
ATOM 836 N N . GLU A 1 103 ? 1.427 -9.967 9.462 1.00 89.75 103 GLU A N 1
ATOM 837 C CA . GLU A 1 103 ? 2.058 -10.675 8.342 1.00 89.75 103 GLU A CA 1
ATOM 838 C C . GLU A 1 103 ? 2.030 -9.850 7.049 1.00 89.75 103 GLU A C 1
ATOM 840 O O . GLU A 1 103 ? 2.991 -9.835 6.276 1.00 89.75 103 GLU A O 1
ATOM 845 N N . SER A 1 104 ? 0.923 -9.151 6.796 1.00 86.25 104 SER A N 1
ATOM 846 C CA . SER A 1 104 ? 0.785 -8.304 5.610 1.00 86.25 104 SER A CA 1
ATOM 847 C C . SER A 1 104 ? 1.671 -7.060 5.701 1.00 86.25 104 SER A C 1
ATOM 849 O O . SER A 1 104 ? 2.321 -6.705 4.717 1.00 86.25 104 SER A O 1
ATOM 851 N N . ARG A 1 105 ? 1.769 -6.434 6.885 1.00 87.06 105 ARG A N 1
ATOM 852 C CA . ARG A 1 105 ? 2.652 -5.286 7.156 1.00 87.06 105 ARG A CA 1
ATOM 853 C C . ARG A 1 105 ? 4.111 -5.654 6.912 1.00 87.06 105 ARG A C 1
ATOM 855 O O . ARG A 1 105 ? 4.816 -4.891 6.258 1.00 87.06 105 ARG A O 1
ATOM 862 N N . GLU A 1 106 ? 4.547 -6.821 7.378 1.00 90.06 106 GLU A N 1
ATOM 863 C CA . GLU A 1 106 ? 5.908 -7.319 7.163 1.00 90.06 106 GLU A CA 1
ATOM 864 C C . GLU A 1 106 ? 6.208 -7.528 5.670 1.00 90.06 106 GLU A C 1
ATOM 866 O O . GLU A 1 106 ? 7.206 -7.017 5.155 1.00 90.06 106 GLU A O 1
ATOM 871 N N . LYS A 1 107 ? 5.307 -8.192 4.933 1.00 88.12 107 LYS A N 1
ATOM 872 C CA . LYS A 1 107 ? 5.467 -8.415 3.484 1.00 88.12 107 LYS A CA 1
ATOM 873 C C . LYS A 1 107 ? 5.515 -7.105 2.698 1.00 88.12 107 LYS A C 1
ATOM 875 O O . LYS A 1 107 ? 6.380 -6.945 1.838 1.00 88.12 107 LYS A O 1
ATOM 880 N N . ILE A 1 108 ? 4.620 -6.161 3.000 1.00 85.06 108 ILE A N 1
ATOM 881 C CA . ILE A 1 108 ? 4.597 -4.844 2.348 1.00 85.06 108 ILE A CA 1
ATOM 882 C C . ILE A 1 108 ? 5.870 -4.062 2.671 1.00 85.06 108 ILE A C 1
ATOM 884 O O . ILE A 1 108 ? 6.462 -3.462 1.776 1.00 85.06 108 ILE A O 1
ATOM 888 N N . PHE A 1 109 ? 6.323 -4.091 3.926 1.00 86.25 109 PHE A N 1
ATOM 889 C CA . PHE A 1 109 ? 7.551 -3.420 4.334 1.00 86.25 109 PHE A CA 1
ATOM 890 C C . PHE A 1 109 ? 8.764 -3.948 3.560 1.00 86.25 109 PHE A C 1
ATOM 892 O O . PHE A 1 109 ? 9.525 -3.156 3.002 1.00 86.25 109 PHE A O 1
ATOM 899 N N . HIS A 1 110 ? 8.912 -5.269 3.443 1.00 88.12 110 HIS A N 1
ATOM 900 C CA . HIS A 1 110 ? 9.983 -5.869 2.646 1.00 88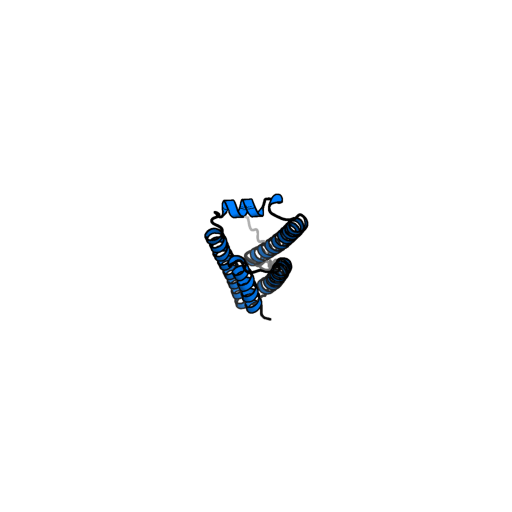.12 110 HIS A CA 1
ATOM 901 C C . HIS A 1 110 ? 9.876 -5.532 1.156 1.00 88.12 110 HIS A C 1
ATOM 903 O O . HIS A 1 110 ? 10.875 -5.139 0.550 1.00 88.12 110 HIS A O 1
ATOM 909 N N . ALA A 1 111 ? 8.674 -5.602 0.574 1.00 83.81 111 ALA A N 1
ATOM 910 C CA . ALA A 1 111 ? 8.452 -5.210 -0.817 1.00 83.81 111 ALA A CA 1
ATOM 911 C C . ALA A 1 111 ? 8.839 -3.738 -1.062 1.00 83.81 111 ALA A C 1
ATOM 913 O O . ALA A 1 111 ? 9.503 -3.425 -2.053 1.00 83.81 111 ALA A O 1
ATOM 914 N N . GLY A 1 112 ? 8.498 -2.847 -0.126 1.00 83.12 112 GLY A N 1
ATOM 915 C CA . GLY A 1 112 ? 8.869 -1.433 -0.158 1.00 83.12 112 GLY A CA 1
ATOM 916 C C . GLY A 1 112 ? 10.377 -1.203 -0.034 1.00 83.12 112 GLY A C 1
ATOM 917 O O . GLY A 1 112 ? 10.937 -0.399 -0.778 1.00 83.12 112 GLY A O 1
ATOM 918 N N . GLN A 1 113 ? 11.066 -1.937 0.845 1.00 86.12 113 GLN A N 1
ATOM 919 C CA . GLN A 1 113 ? 12.528 -1.873 0.954 1.00 86.12 113 GLN A CA 1
ATOM 920 C C . GLN A 1 113 ? 13.224 -2.330 -0.331 1.00 86.12 113 GLN A C 1
ATOM 922 O O . GLN A 1 113 ? 14.198 -1.713 -0.763 1.00 86.12 113 GLN A O 1
ATOM 927 N N . ASP A 1 114 ? 12.737 -3.400 -0.954 1.00 84.31 114 ASP A N 1
ATOM 928 C CA . ASP A 1 114 ? 13.286 -3.886 -2.218 1.00 84.31 114 ASP A CA 1
ATOM 929 C C . ASP A 1 114 ? 13.053 -2.902 -3.366 1.00 84.31 114 ASP A C 1
ATOM 931 O O . ASP A 1 114 ? 13.931 -2.713 -4.212 1.00 84.31 114 ASP A O 1
ATOM 935 N N . LEU A 1 115 ? 11.886 -2.255 -3.384 1.00 81.44 115 LEU A N 1
ATOM 936 C CA . LEU A 1 115 ? 11.557 -1.195 -4.331 1.00 81.44 115 LEU A CA 1
ATOM 937 C C . LEU A 1 115 ? 12.482 0.017 -4.151 1.00 81.44 115 LEU A C 1
ATOM 939 O O . LEU A 1 115 ? 13.048 0.505 -5.128 1.00 81.44 115 LEU A O 1
ATOM 943 N N . ALA A 1 116 ? 12.695 0.463 -2.910 1.00 82.12 116 ALA A N 1
ATOM 944 C CA . ALA A 1 116 ? 13.593 1.572 -2.595 1.00 82.12 116 ALA A CA 1
ATOM 945 C C . ALA A 1 116 ? 15.032 1.285 -3.052 1.00 82.12 116 ALA A C 1
ATOM 947 O O . ALA A 1 116 ? 15.633 2.103 -3.745 1.00 82.12 116 ALA A O 1
ATOM 948 N N . LYS A 1 117 ? 15.555 0.083 -2.770 1.00 83.69 117 LYS A N 1
ATOM 949 C CA . LYS A 1 117 ? 16.880 -0.344 -3.251 1.00 83.69 117 LYS A CA 1
ATOM 950 C C . LYS A 1 117 ? 16.974 -0.336 -4.776 1.00 83.69 117 LYS A C 1
ATOM 952 O O . LYS A 1 117 ? 18.001 0.062 -5.321 1.00 83.69 117 LYS A O 1
ATOM 957 N N . ALA A 1 118 ? 15.924 -0.777 -5.472 1.00 77.75 118 ALA A N 1
ATOM 958 C CA . ALA A 1 118 ? 15.894 -0.739 -6.932 1.00 77.75 118 ALA A CA 1
ATOM 959 C C . ALA A 1 118 ? 15.975 0.706 -7.452 1.00 77.75 118 ALA A C 1
ATOM 961 O O . ALA A 1 118 ? 16.737 0.975 -8.374 1.00 77.75 118 ALA A O 1
ATOM 962 N N . LEU A 1 119 ? 15.265 1.649 -6.825 1.00 76.94 119 LEU A N 1
ATOM 963 C CA . LEU A 1 119 ? 15.324 3.074 -7.172 1.00 76.94 119 LEU A CA 1
ATOM 964 C C . LEU A 1 119 ? 16.702 3.701 -6.891 1.00 76.94 119 LEU A C 1
ATOM 966 O O . LEU A 1 119 ? 17.215 4.466 -7.712 1.00 76.94 119 LEU A O 1
ATOM 970 N N . GLU A 1 120 ? 17.333 3.359 -5.768 1.00 80.50 120 GLU A N 1
ATOM 971 C CA . GLU A 1 120 ? 18.679 3.836 -5.419 1.00 80.50 120 GLU A CA 1
ATOM 972 C C . GLU A 1 120 ? 19.742 3.351 -6.416 1.00 80.50 120 GLU A C 1
ATOM 974 O O . GLU A 1 120 ? 20.581 4.135 -6.861 1.00 80.50 120 GLU A O 1
ATOM 979 N N . GLN A 1 121 ? 19.677 2.082 -6.831 1.00 72.88 121 GLN A N 1
ATOM 980 C CA . GLN A 1 121 ? 20.586 1.511 -7.834 1.00 72.88 121 GLN A CA 1
ATOM 981 C C . GLN A 1 121 ? 20.462 2.190 -9.204 1.00 72.88 121 GLN A C 1
ATOM 983 O O . GLN A 1 121 ? 21.450 2.282 -9.930 1.00 72.88 121 GLN A O 1
ATOM 988 N N . LEU A 1 122 ? 19.275 2.696 -9.546 1.00 66.81 122 LEU A N 1
ATOM 989 C CA . LEU A 1 122 ? 19.032 3.453 -10.778 1.00 66.81 122 LEU A CA 1
ATOM 990 C C . LEU A 1 122 ? 19.541 4.900 -10.698 1.00 66.81 122 LEU A C 1
ATOM 992 O O . LEU A 1 122 ? 19.810 5.511 -11.731 1.00 66.81 122 LEU A O 1
ATOM 996 N N . SER A 1 123 ? 19.659 5.446 -9.485 1.00 60.91 123 SER A N 1
ATOM 997 C CA . SER A 1 123 ? 20.069 6.832 -9.224 1.00 60.91 123 SER A CA 1
ATOM 998 C C . SER A 1 123 ? 21.580 6.981 -9.021 1.00 60.91 123 SER A C 1
ATOM 1000 O O . SER A 1 123 ? 22.107 8.094 -9.069 1.00 60.91 123 SER A O 1
ATOM 1002 N N . ALA A 1 124 ? 22.296 5.875 -8.796 1.00 54.47 124 ALA A N 1
ATOM 1003 C CA . ALA A 1 124 ? 23.747 5.882 -8.700 1.00 54.47 124 ALA A CA 1
ATOM 1004 C C . ALA A 1 124 ? 24.358 6.223 -10.075 1.00 54.47 124 ALA A C 1
ATOM 1006 O O . ALA A 1 124 ? 24.095 5.513 -11.050 1.00 54.47 124 ALA A O 1
ATOM 1007 N N . PRO A 1 125 ? 25.193 7.275 -10.191 1.00 45.72 125 PRO A N 1
ATOM 1008 C CA . PRO A 1 125 ? 25.890 7.556 -11.434 1.00 45.72 125 PRO A CA 1
ATOM 1009 C C . PRO A 1 125 ? 26.761 6.348 -11.770 1.00 45.72 125 PRO A C 1
ATOM 1011 O O . PRO A 1 125 ? 27.650 5.979 -10.997 1.00 45.72 125 PRO A O 1
ATOM 1014 N N . GLN A 1 126 ? 26.513 5.724 -12.924 1.00 44.81 126 GLN A N 1
ATOM 1015 C CA . GLN A 1 126 ? 27.478 4.802 -13.498 1.00 44.81 126 GLN A CA 1
ATOM 1016 C C . GLN A 1 126 ? 28.753 5.602 -13.743 1.00 44.81 126 GLN A C 1
ATOM 1018 O O . GLN A 1 126 ? 28.865 6.355 -14.708 1.00 44.81 126 GLN A O 1
ATOM 1023 N N . VAL A 1 127 ? 29.717 5.474 -12.835 1.00 41.75 127 VAL A N 1
ATOM 1024 C CA . VAL A 1 127 ? 31.089 5.866 -13.113 1.00 41.75 127 VAL A CA 1
ATOM 1025 C C . VAL A 1 127 ? 31.534 4.930 -14.227 1.00 41.75 127 VAL A C 1
ATOM 1027 O O . VAL A 1 127 ? 31.919 3.789 -13.967 1.00 41.75 127 VAL A O 1
ATOM 1030 N N . GLU A 1 128 ? 31.404 5.389 -15.474 1.00 41.69 128 GLU A N 1
ATOM 1031 C CA . GLU A 1 128 ? 32.033 4.771 -16.631 1.00 41.69 128 GLU A CA 1
ATOM 1032 C C . GLU A 1 128 ? 33.487 4.508 -16.246 1.00 41.69 128 GLU A C 1
ATOM 1034 O O . GLU A 1 128 ? 34.304 5.427 -16.117 1.00 41.69 128 GLU A O 1
ATOM 1039 N N . LYS A 1 129 ? 33.826 3.235 -16.026 1.00 47.50 129 LYS A N 1
ATOM 1040 C CA . LYS A 1 129 ? 35.216 2.807 -16.014 1.00 47.50 129 LYS A CA 1
ATOM 1041 C C . LYS A 1 129 ? 35.728 3.027 -17.431 1.00 47.50 129 LYS A C 1
ATOM 1043 O O . LYS A 1 129 ? 35.656 2.128 -18.264 1.00 47.50 129 LYS A O 1
ATOM 1048 N N . LYS A 1 130 ? 36.220 4.240 -17.708 1.00 45.09 130 LYS A N 1
ATOM 1049 C CA . LYS A 1 130 ? 37.033 4.515 -18.892 1.00 45.09 130 LYS A CA 1
ATOM 1050 C C . LYS A 1 130 ? 38.084 3.406 -18.983 1.00 45.09 130 LYS A C 1
ATOM 1052 O O . LYS A 1 130 ? 38.754 3.152 -17.976 1.00 45.09 130 LYS A O 1
ATOM 1057 N N . PRO A 1 131 ? 38.227 2.729 -20.132 1.00 45.19 131 PRO A N 1
ATOM 1058 C CA . PRO A 1 131 ? 39.245 1.708 -20.289 1.00 45.19 131 PRO A CA 1
ATOM 1059 C C . PRO A 1 131 ? 40.607 2.350 -20.022 1.00 45.19 131 PRO A C 1
ATOM 1061 O O . PRO A 1 131 ? 40.993 3.339 -20.645 1.00 45.19 131 PRO A O 1
ATOM 1064 N N . HIS A 1 132 ? 41.292 1.818 -19.014 1.00 47.94 132 HIS A N 1
ATOM 1065 C CA . HIS A 1 132 ? 42.631 2.215 -18.622 1.00 47.94 132 HIS A CA 1
ATOM 1066 C C . HIS A 1 132 ? 43.592 1.833 -19.753 1.00 47.94 132 HIS A C 1
ATOM 1068 O O . HIS A 1 132 ? 44.063 0.701 -19.813 1.00 47.94 132 HIS A O 1
ATOM 1074 N N . ASP A 1 133 ? 43.874 2.772 -20.652 1.00 44.72 133 ASP A N 1
ATOM 1075 C CA . ASP A 1 133 ? 44.894 2.631 -21.689 1.00 44.72 133 ASP A CA 1
ATOM 1076 C C . ASP A 1 133 ? 46.289 2.596 -21.022 1.00 44.72 133 ASP A C 1
ATOM 1078 O O . ASP A 1 133 ? 46.712 3.593 -20.424 1.00 44.72 133 ASP A O 1
ATOM 1082 N N . PRO A 1 134 ? 47.016 1.462 -21.030 1.00 49.91 134 PRO A N 1
ATOM 1083 C CA . PRO A 1 134 ? 48.295 1.333 -20.351 1.00 49.91 134 PRO A CA 1
ATOM 1084 C C . PRO A 1 134 ? 49.428 1.743 -21.298 1.00 49.91 134 PRO A C 1
ATOM 1086 O O . PRO A 1 134 ? 50.331 0.956 -21.571 1.00 49.91 134 PRO A O 1
ATOM 1089 N N . THR A 1 135 ? 49.405 2.972 -21.822 1.00 52.38 135 THR A N 1
ATOM 1090 C CA . THR A 1 135 ? 50.429 3.380 -22.796 1.00 52.38 135 THR A CA 1
ATOM 1091 C C . THR A 1 135 ? 50.919 4.815 -22.642 1.00 52.38 135 THR A C 1
ATOM 1093 O O . THR A 1 135 ? 50.912 5.595 -23.586 1.00 52.38 135 THR A O 1
ATOM 1096 N N . LYS A 1 136 ? 51.476 5.169 -21.475 1.00 46.94 136 LYS A N 1
ATOM 1097 C CA . LYS A 1 136 ? 52.485 6.244 -21.401 1.00 46.94 136 LYS A CA 1
ATOM 1098 C C . LYS A 1 136 ? 53.698 5.815 -20.583 1.00 46.94 136 LYS A C 1
ATOM 1100 O O . LYS A 1 136 ? 53.763 5.965 -19.368 1.00 46.94 136 LYS A O 1
ATOM 1105 N N . LYS A 1 137 ? 54.670 5.265 -21.317 1.00 46.28 137 LYS A N 1
ATOM 1106 C CA . LYS A 1 137 ? 56.041 5.024 -20.869 1.00 46.28 137 LYS A CA 1
ATOM 1107 C C . LYS A 1 137 ? 56.715 6.342 -20.475 1.00 46.28 137 LYS A C 1
ATOM 1109 O O . LYS A 1 137 ? 56.575 7.369 -21.134 1.00 46.28 137 LYS A O 1
ATOM 1114 N N . THR A 1 138 ? 57.469 6.236 -19.395 1.00 51.47 138 THR A N 1
ATOM 1115 C CA . THR A 1 138 ? 58.439 7.163 -18.818 1.00 51.47 138 THR A CA 1
ATOM 1116 C C . THR A 1 138 ? 59.379 7.824 -19.831 1.00 51.47 138 THR A C 1
ATOM 1118 O O . THR A 1 138 ? 59.921 7.162 -20.712 1.00 51.47 138 THR A O 1
ATOM 1121 N N . LYS A 1 139 ? 59.712 9.099 -19.593 1.00 43.38 139 LYS A N 1
ATOM 1122 C CA . LYS A 1 139 ? 61.053 9.637 -19.867 1.00 43.38 139 LYS A CA 1
ATOM 1123 C C . LYS A 1 139 ? 61.487 10.552 -18.720 1.00 43.38 139 LYS A C 1
ATOM 1125 O O . LYS A 1 139 ? 61.001 11.667 -18.578 1.00 43.38 139 LYS A O 1
ATOM 1130 N N . LYS A 1 140 ? 62.394 10.024 -17.892 1.00 54.00 140 LYS A N 1
ATOM 1131 C CA . LYS A 1 140 ? 63.324 10.809 -17.074 1.00 54.00 140 LYS A CA 1
ATOM 1132 C C . LYS A 1 140 ? 64.347 11.448 -18.014 1.00 54.00 140 LYS A C 1
ATOM 1134 O O . LYS A 1 140 ? 64.879 10.749 -18.872 1.00 54.00 140 LYS A O 1
ATOM 1139 N N . SER A 1 141 ? 64.682 12.705 -17.774 1.00 47.19 141 SER A N 1
ATOM 1140 C CA . SER A 1 141 ? 65.964 13.284 -18.182 1.00 47.19 141 SER A CA 1
ATOM 1141 C C . SER A 1 141 ? 66.256 14.465 -17.268 1.00 47.19 141 SER A C 1
ATOM 1143 O O . SER A 1 141 ? 65.876 15.599 -17.535 1.00 47.19 141 SER A O 1
ATOM 1145 N N . ASP A 1 142 ? 66.858 14.116 -16.138 1.00 57.25 142 ASP A N 1
ATOM 1146 C CA . ASP A 1 142 ? 67.816 14.960 -15.436 1.00 57.25 142 ASP A CA 1
ATOM 1147 C C . ASP A 1 142 ? 69.154 14.908 -16.213 1.00 57.25 142 ASP A C 1
ATOM 1149 O O . ASP A 1 142 ? 69.326 13.996 -17.028 1.00 57.25 142 ASP A O 1
ATOM 1153 N N . TRP A 1 143 ? 70.077 15.821 -15.900 1.00 45.56 143 TRP A N 1
ATOM 1154 C CA . TRP A 1 143 ? 71.492 15.965 -16.315 1.00 45.56 143 TRP A CA 1
ATOM 1155 C C . TRP A 1 143 ? 71.874 17.248 -17.092 1.00 45.56 143 TRP A C 1
ATOM 1157 O O . TRP A 1 143 ? 71.700 17.369 -18.300 1.00 45.56 143 TRP A O 1
ATOM 1167 N N . MET A 1 144 ? 72.581 18.092 -16.322 1.00 43.34 144 MET A N 1
ATOM 1168 C CA . MET A 1 144 ? 73.768 18.920 -16.618 1.00 43.34 144 MET A CA 1
ATOM 1169 C C . MET A 1 144 ? 73.639 20.408 -16.984 1.00 43.34 144 MET A C 1
ATOM 1171 O O . MET A 1 144 ? 73.411 20.786 -18.124 1.00 43.34 144 MET A O 1
ATOM 1175 N N . ARG A 1 145 ? 73.954 21.229 -15.961 1.00 43.31 145 ARG A N 1
ATOM 1176 C CA . ARG A 1 145 ? 75.006 22.273 -15.927 1.00 43.31 145 ARG A CA 1
ATOM 1177 C C . ARG A 1 145 ? 75.464 22.841 -17.279 1.00 43.31 145 ARG A C 1
ATOM 1179 O O . ARG A 1 145 ? 76.150 22.157 -18.037 1.00 43.31 145 ARG A O 1
ATOM 1186 N N . SER A 1 146 ? 75.309 24.154 -17.428 1.00 42.59 146 SER A N 1
ATOM 1187 C CA . SER A 1 146 ? 76.396 25.104 -17.729 1.00 42.59 146 SER A CA 1
ATOM 1188 C C . SER A 1 146 ? 76.010 26.479 -17.202 1.00 42.59 146 SER A C 1
ATOM 1190 O O . SER A 1 146 ? 74.815 26.821 -17.335 1.00 42.59 146 SER A O 1
#

Foldseek 3Di:
DDLVVLLVVLLVQLQCVLVVHDDDPVVSLVSLLVSLVVLLVQCLDPDPVSNVVSVVSVVVSVVSNVVSLVSSCVVVVHDSVRVVVCLPDPVNDDPVVNVVSVVSVVSNVVSVVSSVVSVVVVVDPPPPPDPPDPDDDDDDDDDDDD

Radius of gyration: 25.51 Å; chains: 1; bounding box: 94×39×44 Å

pLDDT: mean 79.78, std 15.18, range [41.69, 94.5]

Sequence (146 aa):
MSLKEECQQLSDLFHRAAEGQSIDLQQVFAQSLQFFERLKVELKEEDPKRRQEAIAMLMEIYQHMIKDTKLICETSGMTEEQLVSFAENPTNFSPEQWTSIQESREKIFHAGQDLAKALEQLSAPQVEKKPHDPTKKTKKSDWMRS